Protein AF-A0A7S3UMI9-F1 (afdb_monomer)

Secondary structure (DSSP, 8-state):
----TT--TT-----SGGGS-S--EEEEEEEEEEEEE-GGG----HHHHEEEEEEEEEHHHHHHHHHTSPPGGGGTTT--EEEETTEEEEEEEEEEEETT--SSTTSHHHHT---------GGG-HHHHHHHHHHHHHHHHH--

Nearest PDB structures (foldseek):
  5me6-assembly3_C  TM=7.898E-01  e=1.399E-04  Cucumis melo
  2wmc-assembly8_H  TM=8.059E-01  e=4.649E-04  Pisum sativum
  2wmc-assembly1_A  TM=7.564E-01  e=7.516E-04  Pisum sativum
  4b6v-assembly1_A  TM=5.417E-01  e=7.516E-04  Mus musculus
  1rf8-assembly1_A  TM=5.383E-01  e=7.205E-02  Saccharomyces cerevisiae

Radius of gyration: 20.6 Å; Cα contacts (8 Å, |Δi|>4): 144; chains: 1; bounding box: 54×52×52 Å

Foldseek 3Di:
DDDDPPDDPDPDDPPCPVVPDPFQFAPFKKWKKWFWAPPPPDPDDRVRRIDTDDIDGGPVRVVVVVVVPDFCLCVVVQRQWDQDPVGTTGIPDMDMDTPPADPDCPGPVNVPHDDDDDDDDCVVDRVVRRVVVVCVVVVVRPVD

pLDDT: mean 73.98, std 14.47, range [31.98, 93.38]

Sequence (144 aa):
FSLNPAVQPDALPDDGSDDLPKDLKLKHTWNFWEQLNQGAQGKSGYAESTRKFGTCSTVEEFWSMFSDVPQPSQLFENRMARVTPDGAAALDGVMLFKDGVRPEWEDPANAAGGHFQVQLLPSLGAATIDEFFFFFSTSKIWCV

Mean predicted aligned error: 12.11 Å

Solvent-accessible surface area (backbone atoms only — not comparable to full-atom values): 9211 Å² total; per-residue (Å²): 140,82,93,61,99,83,70,74,94,78,77,72,76,84,81,58,72,85,76,52,69,93,71,52,64,46,92,58,45,35,33,36,31,39,29,45,42,70,55,101,83,46,92,60,52,73,72,74,28,43,44,77,80,48,74,28,47,33,52,67,50,42,53,61,56,52,70,73,52,78,60,64,48,44,52,80,72,76,59,41,56,48,79,49,99,92,42,75,28,40,54,79,44,79,46,80,36,51,67,96,51,62,102,41,71,84,29,77,85,47,61,80,58,84,86,88,84,86,85,84,61,82,87,67,39,53,68,56,50,36,51,52,51,51,49,51,60,58,48,65,70,68,74,106

Structure (mmCIF, N/CA/C/O backbone):
data_AF-A0A7S3UMI9-F1
#
_entry.id   AF-A0A7S3UMI9-F1
#
loop_
_atom_site.group_PDB
_atom_site.id
_atom_site.type_symbol
_atom_site.label_atom_id
_atom_site.label_alt_id
_atom_site.label_comp_id
_atom_site.label_asym_id
_atom_site.label_entity_id
_atom_site.label_seq_id
_atom_site.pdbx_PDB_ins_code
_atom_site.Cartn_x
_atom_site.Cartn_y
_atom_site.Cartn_z
_atom_site.occupancy
_atom_site.B_iso_or_equiv
_atom_site.auth_seq_id
_atom_site.auth_comp_id
_atom_site.auth_asym_id
_atom_site.auth_atom_id
_atom_site.pdbx_PDB_model_num
ATOM 1 N N . PHE A 1 1 ? -17.036 32.459 -35.330 1.00 41.81 1 PHE A N 1
ATOM 2 C CA . PHE A 1 1 ? -18.482 32.739 -35.383 1.00 41.81 1 PHE A CA 1
ATOM 3 C C . PHE A 1 1 ? -19.224 31.422 -35.530 1.00 41.81 1 PHE A C 1
ATOM 5 O O . PHE A 1 1 ? -19.278 30.895 -36.631 1.00 41.81 1 PHE A O 1
ATOM 12 N N . SER A 1 2 ? -19.712 30.859 -34.422 1.00 36.25 2 SER A N 1
ATOM 13 C CA . SER A 1 2 ? -20.671 29.750 -34.452 1.00 36.25 2 SER A CA 1
ATOM 14 C C . SER A 1 2 ? -22.031 30.318 -34.058 1.00 36.25 2 SER A C 1
ATOM 16 O O . SER A 1 2 ? -22.154 30.974 -33.025 1.00 36.25 2 SER A O 1
ATOM 18 N N . LEU A 1 3 ? -23.003 30.160 -34.951 1.00 46.31 3 LEU A N 1
ATOM 19 C CA . LEU A 1 3 ? -24.363 30.675 -34.853 1.00 46.31 3 LEU A CA 1
ATOM 20 C C . LEU A 1 3 ? -25.239 29.594 -34.217 1.00 46.31 3 LEU A C 1
ATOM 22 O O 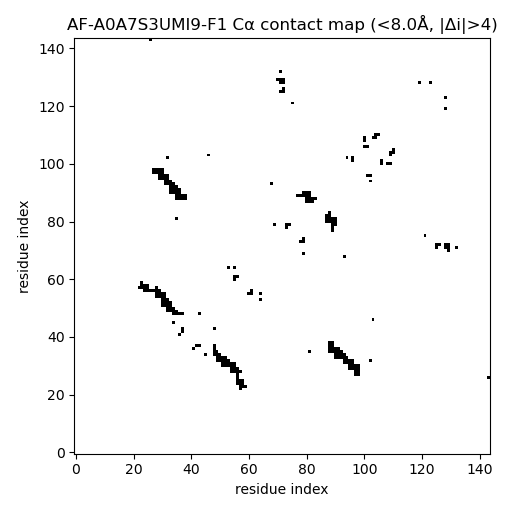. LEU A 1 3 ? -25.853 28.810 -34.933 1.00 46.31 3 LEU A O 1
ATOM 26 N N . ASN A 1 4 ? -25.291 29.524 -32.886 1.00 42.84 4 ASN A N 1
ATOM 27 C CA . ASN A 1 4 ? -26.397 28.832 -32.229 1.00 42.84 4 ASN A CA 1
ATOM 28 C C . ASN A 1 4 ? -26.648 29.400 -30.818 1.00 42.84 4 ASN A C 1
ATOM 30 O O . ASN A 1 4 ? -25.917 29.063 -29.890 1.00 42.84 4 ASN A O 1
ATOM 34 N N . PRO A 1 5 ? -27.654 30.272 -30.629 1.00 48.28 5 PRO A N 1
ATOM 35 C CA . PRO A 1 5 ? -27.934 30.905 -29.337 1.00 48.28 5 PRO A CA 1
ATOM 36 C C . PRO A 1 5 ? -28.617 29.976 -28.310 1.00 48.28 5 PRO A C 1
ATOM 38 O O . PRO A 1 5 ? -29.004 30.443 -27.245 1.00 48.28 5 PRO A O 1
ATOM 41 N N . ALA A 1 6 ? -28.776 28.681 -28.613 1.00 49.97 6 ALA A N 1
ATOM 42 C CA . ALA A 1 6 ? -29.514 27.719 -27.786 1.00 49.97 6 ALA A CA 1
ATOM 43 C C . ALA A 1 6 ? -28.640 26.697 -27.031 1.00 49.97 6 ALA A C 1
ATOM 45 O O . ALA A 1 6 ? -29.182 25.859 -26.317 1.00 49.97 6 ALA A O 1
ATOM 46 N N . VAL A 1 7 ? -27.311 26.737 -27.164 1.00 48.91 7 VAL A N 1
ATOM 47 C CA . VAL A 1 7 ? -26.416 25.835 -26.418 1.00 48.91 7 VAL A CA 1
ATOM 48 C C . VAL A 1 7 ? -25.751 26.631 -25.301 1.00 48.91 7 VAL A C 1
ATOM 50 O O . VAL A 1 7 ? -24.791 27.362 -25.535 1.00 48.91 7 VAL A O 1
ATOM 53 N N . GLN A 1 8 ? -26.305 26.527 -24.092 1.00 50.16 8 GLN A N 1
ATOM 54 C CA . GLN A 1 8 ? -25.626 26.993 -22.884 1.00 50.16 8 GLN A CA 1
ATOM 55 C C . GLN A 1 8 ? -24.439 26.062 -22.569 1.00 50.16 8 GLN A C 1
ATOM 57 O O . GLN A 1 8 ? -24.583 24.850 -22.731 1.00 50.16 8 GLN A O 1
ATOM 62 N N . PRO A 1 9 ? -23.282 26.594 -22.133 1.00 51.25 9 PRO A N 1
ATOM 63 C CA . PRO A 1 9 ? -22.068 25.798 -21.944 1.00 51.25 9 PRO A CA 1
ATOM 64 C C . PRO A 1 9 ? -22.066 24.824 -20.748 1.00 51.25 9 PRO A C 1
ATOM 66 O O . PRO A 1 9 ? -21.163 23.999 -20.701 1.00 51.25 9 PRO A O 1
ATOM 69 N N . ASP A 1 10 ? -23.051 24.839 -19.839 1.00 53.97 10 ASP A N 1
ATOM 70 C CA . ASP A 1 10 ? -22.881 24.222 -18.504 1.00 53.97 10 ASP A CA 1
ATOM 71 C C . ASP A 1 10 ? -24.003 23.272 -18.035 1.00 53.97 10 ASP A C 1
ATOM 73 O O . ASP A 1 10 ? -24.240 23.136 -16.839 1.00 53.97 10 ASP A O 1
ATOM 77 N N . ALA A 1 11 ? -24.695 22.570 -18.932 1.00 50.88 11 ALA A N 1
ATOM 78 C CA . ALA A 1 11 ? -25.614 21.499 -18.521 1.00 50.88 11 ALA A CA 1
ATOM 79 C C . ALA A 1 11 ? -24.980 20.120 -18.748 1.00 50.88 11 ALA A C 1
ATOM 81 O O . ALA A 1 11 ? -25.403 19.365 -19.626 1.00 50.88 11 ALA A O 1
ATOM 82 N N . LEU A 1 12 ? -23.949 19.791 -17.964 1.00 55.97 12 LEU A N 1
ATOM 83 C CA . LEU A 1 12 ? -23.665 18.380 -17.706 1.00 55.97 12 LEU A CA 1
ATOM 84 C C . LEU A 1 12 ? -24.876 17.820 -16.943 1.00 55.97 12 LEU A C 1
ATOM 86 O O . LEU A 1 12 ? -25.355 18.491 -16.026 1.00 55.97 12 LEU A O 1
ATOM 90 N N . PRO A 1 13 ? -25.432 16.662 -17.338 1.00 51.16 13 PRO A N 1
ATOM 91 C CA . PRO A 1 13 ? -26.479 16.030 -16.552 1.00 51.16 13 PRO A CA 1
ATOM 92 C C . PRO A 1 13 ? -25.944 15.817 -15.137 1.00 51.16 13 PRO A C 1
ATOM 94 O O . PRO A 1 13 ? -24.861 15.260 -14.975 1.00 51.16 13 PRO A O 1
ATOM 97 N N . ASP A 1 14 ? -26.691 16.310 -14.151 1.00 57.44 14 ASP A N 1
ATOM 98 C CA . ASP A 1 14 ? -26.465 16.026 -12.739 1.00 57.44 14 ASP A CA 1
ATOM 99 C C . ASP A 1 14 ? -26.456 14.501 -12.572 1.00 57.44 14 ASP A C 1
ATOM 101 O O . ASP A 1 14 ? -27.474 13.833 -12.769 1.00 57.44 14 ASP A O 1
ATOM 105 N N . ASP A 1 15 ? -25.271 13.937 -12.355 1.00 60.81 15 ASP A N 1
ATOM 106 C CA . ASP A 1 15 ? -25.019 12.495 -12.376 1.00 60.81 15 ASP A CA 1
ATOM 107 C C . ASP A 1 15 ? -25.465 11.797 -11.084 1.00 60.81 15 ASP A C 1
ATOM 109 O O . ASP A 1 15 ? -25.183 10.615 -10.884 1.00 60.81 15 ASP A O 1
ATOM 113 N N . GLY A 1 16 ? -26.194 12.509 -10.218 1.00 56.22 16 GLY A N 1
ATOM 114 C CA . GLY A 1 16 ? -26.646 11.992 -8.933 1.00 56.22 16 GLY A CA 1
ATOM 115 C C . GLY A 1 16 ? -25.498 11.804 -7.942 1.00 56.22 16 GLY A C 1
ATOM 116 O O . GLY A 1 16 ? -25.664 11.086 -6.957 1.00 56.22 16 GLY A O 1
ATOM 117 N N . SER A 1 17 ? -24.338 12.431 -8.173 1.00 56.81 17 SER A N 1
ATOM 118 C CA . SER A 1 17 ? -23.211 12.417 -7.232 1.00 56.81 17 SER A CA 1
ATOM 119 C C . SER A 1 17 ? -23.575 12.959 -5.841 1.00 56.81 17 SER A C 1
ATOM 121 O O . SER A 1 17 ? -22.952 12.555 -4.860 1.00 56.81 17 SER A O 1
ATOM 123 N N . ASP A 1 18 ? -24.620 13.787 -5.728 1.00 58.09 18 ASP A N 1
ATOM 124 C CA . ASP A 1 18 ? -25.148 14.306 -4.457 1.00 58.09 18 ASP A CA 1
ATOM 125 C C . ASP A 1 18 ? -25.919 13.275 -3.597 1.00 58.09 18 ASP A C 1
ATOM 127 O O . ASP A 1 18 ? -26.090 13.503 -2.396 1.00 58.09 18 ASP A O 1
ATOM 131 N N . ASP A 1 19 ? -26.342 12.130 -4.156 1.00 61.47 19 ASP A N 1
ATOM 132 C CA . ASP A 1 19 ? -27.030 11.052 -3.414 1.00 61.47 19 ASP A CA 1
ATOM 133 C C . ASP A 1 19 ? -26.064 10.004 -2.824 1.00 61.47 19 ASP A C 1
ATOM 135 O O . ASP A 1 19 ? -26.479 9.089 -2.101 1.00 61.47 19 ASP A O 1
ATOM 139 N N . LEU A 1 20 ? -24.760 10.119 -3.094 1.00 61.59 20 LEU A N 1
ATOM 140 C CA . LEU A 1 20 ? -23.764 9.262 -2.459 1.00 61.59 20 LEU A CA 1
ATOM 141 C C . LEU A 1 20 ? -23.600 9.660 -0.981 1.00 61.59 20 LEU A C 1
ATOM 143 O O . LEU A 1 20 ? -23.461 10.846 -0.665 1.00 61.59 20 LEU A O 1
ATOM 147 N N . PRO A 1 21 ? -23.583 8.694 -0.042 1.00 65.69 21 PRO A N 1
ATOM 148 C CA . PRO A 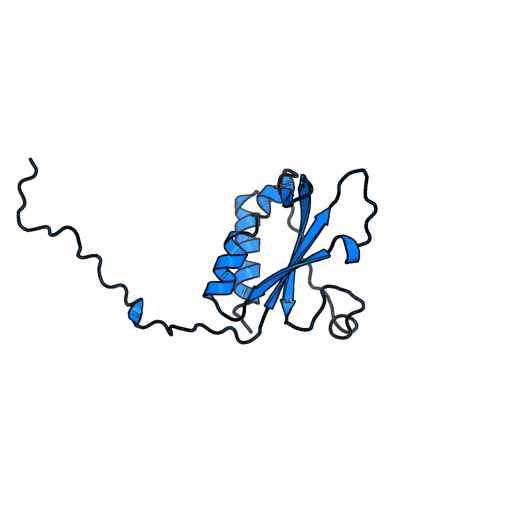1 21 ? -23.264 8.986 1.348 1.00 65.69 21 PRO A CA 1
ATOM 149 C C . PRO A 1 21 ? -21.921 9.719 1.420 1.00 65.69 21 PRO A C 1
ATOM 151 O O . PRO A 1 21 ? -20.904 9.160 1.026 1.00 65.69 21 PRO A O 1
ATOM 154 N N . LYS A 1 22 ? -21.915 10.949 1.952 1.00 63.47 22 LYS A N 1
ATOM 155 C CA . LYS A 1 22 ? -20.702 11.787 2.080 1.00 63.47 22 LYS A CA 1
ATOM 156 C C . LYS A 1 22 ? -19.554 11.130 2.855 1.00 63.47 22 LYS A C 1
ATOM 158 O O . LYS A 1 22 ? -18.423 11.576 2.725 1.00 63.47 22 LYS A O 1
ATOM 163 N N . ASP A 1 23 ? -19.856 10.080 3.618 1.00 69.69 23 ASP A N 1
ATOM 164 C CA . ASP A 1 23 ? -18.887 9.247 4.322 1.00 69.69 23 ASP A CA 1
ATOM 165 C C . ASP A 1 23 ? -19.051 7.780 3.882 1.00 69.69 23 ASP A C 1
ATOM 167 O O . ASP A 1 23 ? -19.736 6.991 4.549 1.00 69.69 23 ASP A O 1
ATOM 171 N N . LEU A 1 24 ? -18.414 7.377 2.779 1.00 84.56 24 LEU A N 1
ATOM 172 C CA . LEU A 1 24 ? -18.320 5.967 2.391 1.00 84.56 24 LEU A CA 1
ATOM 173 C C . LEU A 1 24 ? -17.315 5.239 3.300 1.00 84.56 24 LEU A C 1
ATOM 175 O O . LEU A 1 24 ? -16.173 4.959 2.933 1.00 84.56 24 LEU A O 1
ATOM 179 N N . LYS A 1 25 ? -17.732 4.944 4.535 1.00 88.81 25 LYS A N 1
ATOM 180 C CA . LYS A 1 25 ? -16.884 4.261 5.522 1.00 88.81 25 LYS A CA 1
ATOM 181 C C . LYS A 1 25 ? -16.644 2.805 5.147 1.00 88.81 25 LYS A C 1
ATOM 183 O O . LYS A 1 25 ? -17.577 2.053 4.867 1.00 88.81 25 LYS A O 1
ATOM 188 N N . LEU A 1 26 ? -15.386 2.389 5.230 1.00 87.19 26 LEU A N 1
ATOM 189 C CA . LEU A 1 26 ? -14.999 0.990 5.134 1.00 87.19 26 LEU A CA 1
ATOM 190 C C . LEU A 1 26 ? -15.386 0.261 6.426 1.00 87.19 26 LEU A C 1
ATOM 192 O O . LEU A 1 26 ? -15.375 0.823 7.521 1.00 87.19 26 LEU A O 1
ATOM 196 N N . LYS A 1 27 ? -15.678 -1.037 6.313 1.00 87.50 27 LYS A N 1
ATOM 197 C CA . LYS A 1 27 ? -15.977 -1.900 7.469 1.00 87.50 27 LYS A CA 1
ATOM 198 C C . LYS A 1 27 ? -14.810 -2.002 8.458 1.00 87.50 27 LYS A C 1
ATOM 200 O O . LYS A 1 27 ? -15.014 -2.231 9.649 1.00 87.50 27 LYS A O 1
ATOM 205 N N . HIS A 1 28 ? -13.589 -1.874 7.951 1.00 89.38 28 HIS A N 1
ATOM 206 C CA . HIS A 1 28 ? -12.359 -1.933 8.723 1.00 89.38 28 HIS A CA 1
ATOM 207 C C . HIS A 1 28 ? -11.447 -0.778 8.331 1.00 89.38 28 HIS A C 1
ATOM 209 O O . HIS A 1 28 ? -11.426 -0.369 7.172 1.00 89.38 28 HIS A O 1
ATOM 215 N N . THR A 1 29 ? -10.656 -0.313 9.292 1.00 91.75 29 THR A N 1
ATOM 216 C CA . THR A 1 29 ? -9.508 0.551 9.025 1.00 91.75 29 THR A CA 1
ATOM 217 C C . THR A 1 29 ? -8.374 -0.294 8.457 1.00 91.75 29 THR A C 1
ATOM 219 O O . THR A 1 29 ? -8.080 -1.379 8.975 1.00 91.75 29 THR A O 1
ATOM 222 N N . TRP A 1 30 ? -7.733 0.203 7.406 1.00 91.75 30 TRP A N 1
ATOM 223 C CA . TRP A 1 30 ? -6.635 -0.465 6.724 1.00 91.75 30 TRP A CA 1
ATOM 224 C C . TRP A 1 30 ? -5.373 0.387 6.757 1.00 91.75 30 TRP A C 1
ATOM 226 O O . TRP A 1 30 ? -5.412 1.606 6.627 1.00 91.75 30 TRP A O 1
ATOM 236 N N . ASN A 1 31 ? -4.240 -0.282 6.910 1.00 92.81 31 ASN A N 1
ATOM 237 C CA . ASN A 1 31 ? -2.912 0.298 6.935 1.00 92.81 31 ASN A CA 1
ATOM 238 C C . ASN A 1 31 ? -2.169 -0.106 5.669 1.00 92.81 31 ASN A C 1
ATOM 240 O O . ASN A 1 31 ? -2.030 -1.298 5.382 1.00 92.81 31 ASN A O 1
ATOM 244 N N . PHE A 1 32 ? -1.669 0.893 4.951 1.00 91.38 32 PHE A N 1
ATOM 245 C CA . PHE A 1 32 ? -0.802 0.696 3.804 1.00 91.38 32 PHE A CA 1
ATOM 246 C C . PHE A 1 32 ? 0.653 0.622 4.253 1.00 91.38 32 PHE A C 1
ATOM 248 O O . PHE A 1 32 ? 1.150 1.493 4.978 1.00 91.38 32 PHE A O 1
ATOM 255 N N . TRP A 1 33 ? 1.330 -0.415 3.784 1.00 89.75 33 TRP A N 1
ATOM 256 C CA . TRP A 1 33 ? 2.730 -0.681 4.052 1.00 89.75 33 TRP A CA 1
ATOM 257 C C . TRP A 1 33 ? 3.482 -0.841 2.738 1.00 89.75 33 TRP A C 1
ATOM 259 O O . TRP A 1 33 ? 2.940 -1.335 1.750 1.00 89.75 33 TRP A O 1
ATOM 269 N N . GLU A 1 34 ? 4.743 -0.443 2.737 1.00 88.06 34 GLU A N 1
ATOM 270 C CA . GLU A 1 34 ? 5.656 -0.658 1.624 1.00 88.06 34 GLU A CA 1
ATOM 271 C C . GLU A 1 34 ? 6.954 -1.271 2.131 1.00 88.06 34 GLU A C 1
ATOM 273 O O . GLU A 1 34 ? 7.395 -0.995 3.252 1.00 88.06 34 GLU A O 1
ATOM 278 N N . GLN A 1 35 ? 7.551 -2.106 1.292 1.00 85.81 35 GLN A N 1
ATOM 279 C CA . GLN A 1 35 ? 8.870 -2.660 1.506 1.00 85.81 35 GLN A CA 1
ATOM 280 C C . GLN A 1 35 ? 9.848 -1.988 0.547 1.00 85.81 35 GLN A C 1
ATOM 282 O O . GLN A 1 35 ? 9.659 -2.031 -0.668 1.00 85.81 35 GLN A O 1
ATOM 287 N N . LEU A 1 36 ? 10.880 -1.353 1.095 1.00 84.50 36 LEU A N 1
ATOM 288 C CA . LEU A 1 36 ? 11.891 -0.632 0.332 1.00 84.50 36 LEU A CA 1
ATOM 289 C C . LEU A 1 36 ? 13.237 -1.348 0.398 1.00 84.50 36 LEU A C 1
ATOM 291 O O . LEU A 1 36 ? 13.782 -1.590 1.474 1.00 84.50 36 LEU A O 1
ATOM 295 N N . ASN A 1 37 ? 13.806 -1.613 -0.769 1.00 76.38 37 ASN A N 1
ATOM 296 C CA . ASN A 1 37 ? 15.154 -2.117 -0.924 1.00 76.38 37 ASN A CA 1
ATOM 297 C C . ASN A 1 37 ? 16.146 -0.951 -0.942 1.00 76.38 37 ASN A C 1
ATOM 299 O O . ASN A 1 37 ? 16.087 -0.072 -1.807 1.00 76.38 37 ASN A O 1
ATOM 303 N N . GLN A 1 38 ? 17.087 -0.951 -0.000 1.00 65.25 38 GLN A N 1
ATOM 304 C CA . GLN A 1 38 ? 18.118 0.088 0.104 1.00 65.25 38 GLN A CA 1
ATOM 305 C C . GLN A 1 38 ? 19.320 -0.139 -0.841 1.00 65.25 38 GLN A C 1
ATOM 307 O O . GLN A 1 38 ? 20.362 0.502 -0.700 1.00 65.25 38 GLN A O 1
ATOM 312 N N . GLY A 1 39 ? 19.196 -1.022 -1.837 1.00 59.69 39 GLY A N 1
ATOM 313 C CA . GLY A 1 39 ? 20.232 -1.266 -2.840 1.00 59.69 39 GLY A CA 1
ATOM 314 C C . GLY A 1 39 ? 21.446 -2.033 -2.299 1.00 59.69 39 GLY A C 1
ATOM 315 O O . GLY A 1 39 ? 21.419 -2.627 -1.223 1.00 59.69 39 GLY A O 1
ATOM 316 N N . ALA A 1 40 ? 22.548 -2.026 -3.060 1.00 51.81 40 ALA A N 1
ATOM 317 C CA . ALA A 1 40 ? 23.722 -2.892 -2.856 1.00 51.81 40 ALA A CA 1
ATOM 318 C C . ALA A 1 40 ? 24.470 -2.728 -1.510 1.00 51.81 40 ALA A C 1
ATOM 320 O O . ALA A 1 40 ? 25.385 -3.500 -1.226 1.00 51.81 40 ALA A O 1
ATOM 321 N N . GLN A 1 41 ? 24.117 -1.731 -0.695 1.00 53.50 41 GLN A N 1
ATOM 322 C CA . GLN A 1 41 ? 24.792 -1.399 0.566 1.00 53.50 41 GLN A CA 1
ATOM 323 C C . GLN A 1 41 ? 24.024 -1.845 1.822 1.00 53.50 41 GLN A C 1
ATOM 325 O O . GLN A 1 41 ? 24.616 -1.877 2.898 1.00 53.50 41 GLN A O 1
ATOM 330 N N . GLY A 1 42 ? 22.746 -2.224 1.720 1.00 50.81 42 GLY A N 1
ATOM 331 C CA . GLY A 1 42 ? 21.906 -2.473 2.892 1.00 50.81 42 GLY A CA 1
ATOM 332 C C . GLY A 1 42 ? 21.333 -3.881 2.925 1.00 50.81 42 GLY A C 1
ATOM 333 O O . GLY A 1 42 ? 20.280 -4.132 2.355 1.00 50.81 42 GLY A O 1
ATOM 334 N N . LYS A 1 43 ? 21.975 -4.798 3.659 1.00 49.00 43 LYS A N 1
ATOM 335 C CA . LYS A 1 43 ? 21.285 -5.976 4.213 1.00 49.00 43 LYS A CA 1
ATOM 336 C C . LYS A 1 43 ? 20.405 -5.508 5.377 1.00 49.00 43 LYS A C 1
ATOM 338 O O . LYS A 1 43 ? 20.731 -5.790 6.525 1.00 49.00 43 LYS A O 1
ATOM 343 N N . SER A 1 44 ? 19.363 -4.732 5.100 1.00 58.47 44 SER A N 1
ATOM 344 C CA . SER A 1 44 ? 18.367 -4.414 6.118 1.00 58.47 44 SER A CA 1
ATOM 345 C C . SER A 1 44 ? 17.428 -5.609 6.276 1.00 58.47 44 SER A C 1
ATOM 347 O O . SER A 1 44 ? 17.084 -6.293 5.308 1.00 58.47 44 SER A O 1
ATOM 349 N N . GLY A 1 45 ? 17.076 -5.932 7.518 1.00 65.19 45 GLY A N 1
ATOM 350 C CA . GLY A 1 45 ? 16.121 -7.003 7.797 1.00 65.19 45 GLY A CA 1
ATOM 351 C C . GLY A 1 45 ? 14.738 -6.676 7.223 1.00 65.19 45 GLY A C 1
ATOM 352 O O . GLY A 1 45 ? 14.407 -5.511 7.016 1.00 65.19 45 GLY A O 1
ATOM 353 N N . TYR A 1 46 ? 13.892 -7.691 7.016 1.00 71.25 46 TYR A N 1
ATOM 354 C CA . TYR A 1 46 ? 12.513 -7.512 6.529 1.00 71.25 46 TYR A CA 1
ATOM 355 C C . TYR A 1 46 ? 11.762 -6.400 7.285 1.00 71.25 46 TYR A C 1
ATOM 357 O O . TYR A 1 46 ? 11.196 -5.502 6.660 1.00 71.25 46 TYR A O 1
ATOM 365 N N . ALA A 1 47 ? 11.853 -6.401 8.619 1.00 73.12 47 ALA A N 1
ATOM 366 C CA . ALA A 1 47 ? 11.240 -5.397 9.488 1.00 73.12 47 ALA A CA 1
ATOM 367 C C . ALA A 1 47 ? 11.813 -3.980 9.295 1.00 73.12 47 ALA A C 1
ATOM 369 O O . ALA A 1 47 ? 11.078 -3.005 9.367 1.00 73.12 47 ALA A O 1
ATOM 370 N N . GLU A 1 48 ? 13.108 -3.849 9.004 1.00 75.19 48 GLU A N 1
ATOM 371 C CA . GLU A 1 48 ? 13.765 -2.553 8.777 1.00 75.19 48 GLU A CA 1
ATOM 372 C C . GLU A 1 48 ? 13.454 -1.987 7.385 1.00 75.19 48 GLU A C 1
ATOM 374 O O . GLU A 1 48 ? 13.423 -0.773 7.192 1.00 75.19 48 GLU A O 1
ATOM 379 N N . SER A 1 49 ? 13.212 -2.870 6.411 1.00 79.81 49 SER A N 1
ATOM 380 C CA . SER A 1 49 ? 12.797 -2.502 5.053 1.00 79.81 49 SER A CA 1
ATOM 381 C C . SER A 1 49 ? 11.298 -2.211 4.930 1.00 79.81 49 SER A C 1
ATOM 383 O O . SER A 1 49 ? 10.880 -1.631 3.931 1.00 79.81 49 SER A O 1
ATOM 385 N N . THR A 1 50 ? 10.491 -2.598 5.923 1.00 86.94 50 THR A N 1
ATOM 386 C CA . THR A 1 50 ? 9.027 -2.502 5.883 1.00 86.94 50 THR A CA 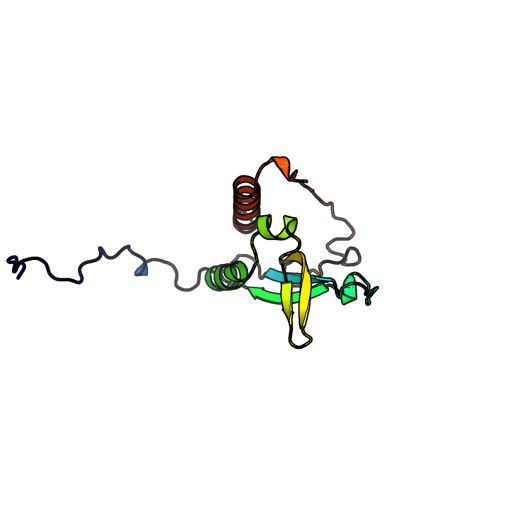1
ATOM 387 C C . THR A 1 50 ? 8.543 -1.308 6.692 1.00 86.94 50 THR A C 1
ATOM 389 O O . THR A 1 50 ? 8.802 -1.210 7.889 1.00 86.94 50 THR A O 1
ATOM 392 N N . ARG A 1 51 ? 7.790 -0.401 6.065 1.00 88.31 51 ARG A N 1
ATOM 393 C CA . ARG A 1 51 ? 7.231 0.769 6.752 1.00 88.31 51 ARG A CA 1
ATOM 394 C C . ARG A 1 51 ? 5.771 1.003 6.409 1.00 88.31 51 ARG A C 1
ATOM 396 O O . ARG A 1 51 ? 5.349 0.828 5.269 1.00 88.31 51 ARG A O 1
ATOM 403 N N . LYS A 1 52 ? 5.013 1.459 7.403 1.00 90.56 52 LYS A N 1
ATOM 404 C CA . LYS A 1 52 ? 3.658 1.976 7.215 1.00 90.56 52 LYS A CA 1
ATOM 405 C C . LYS A 1 52 ? 3.750 3.384 6.633 1.00 90.56 52 LYS A C 1
ATOM 407 O O . LYS A 1 52 ? 4.435 4.226 7.209 1.00 90.56 52 LYS A O 1
ATOM 412 N N . PHE A 1 53 ? 3.049 3.647 5.535 1.00 89.00 53 PHE A N 1
ATOM 413 C CA . PHE A 1 53 ? 3.022 4.976 4.911 1.00 89.00 53 PHE A CA 1
ATOM 414 C C . PHE A 1 53 ? 1.642 5.642 4.943 1.00 89.00 53 PHE A C 1
ATOM 416 O O . PHE A 1 53 ? 1.553 6.850 4.744 1.00 89.00 53 PHE A O 1
ATOM 423 N N . GLY A 1 54 ? 0.574 4.891 5.230 1.00 91.38 54 GLY A N 1
ATOM 424 C CA . GLY A 1 54 ? -0.786 5.426 5.232 1.00 91.38 54 GLY A CA 1
ATOM 425 C C . GLY A 1 54 ? -1.773 4.599 6.052 1.00 91.38 54 GLY A C 1
ATOM 426 O O . GLY A 1 54 ? -1.514 3.444 6.392 1.00 91.38 54 GLY A O 1
ATOM 427 N N . THR A 1 55 ? -2.899 5.221 6.400 1.00 93.38 55 THR A N 1
ATOM 428 C CA . THR A 1 55 ? -4.068 4.591 7.035 1.00 93.38 55 THR A CA 1
ATOM 429 C C . THR A 1 55 ? -5.324 5.121 6.364 1.00 93.38 55 THR A C 1
ATOM 431 O O . THR A 1 55 ? -5.460 6.336 6.262 1.00 93.38 55 THR A O 1
ATOM 434 N N . CYS A 1 56 ? -6.241 4.250 5.961 1.00 92.06 56 CYS A N 1
ATOM 435 C CA . CYS A 1 56 ? -7.546 4.653 5.455 1.00 92.06 56 CYS A CA 1
ATOM 436 C C . CYS A 1 56 ? -8.673 3.977 6.238 1.00 92.06 56 CYS A C 1
ATOM 438 O O . CYS A 1 56 ? -8.567 2.839 6.700 1.00 92.06 56 CYS A O 1
ATOM 440 N N . SER A 1 57 ? -9.767 4.706 6.381 1.00 92.38 57 SER A N 1
ATOM 441 C CA . SER A 1 57 ? -11.016 4.279 7.008 1.00 92.38 57 SER A CA 1
ATOM 442 C C . SER A 1 57 ? -12.229 4.554 6.117 1.00 92.38 57 SER A C 1
ATOM 444 O O . SER A 1 57 ? -13.307 4.009 6.366 1.00 92.38 57 SER A O 1
ATOM 446 N N . THR A 1 58 ? -12.054 5.342 5.053 1.00 90.44 58 THR A N 1
ATOM 447 C CA . THR A 1 58 ? -13.067 5.585 4.024 1.00 90.44 58 THR A CA 1
ATOM 448 C C . THR A 1 58 ? -12.599 5.153 2.636 1.00 90.44 58 THR A C 1
ATOM 450 O O . THR A 1 58 ? -11.414 4.908 2.385 1.00 90.44 58 THR A O 1
ATOM 453 N N . VAL A 1 59 ? -13.559 5.037 1.725 1.00 88.81 59 VAL A N 1
ATOM 454 C CA . VAL A 1 59 ? -13.337 4.744 0.308 1.00 88.81 59 VAL A CA 1
ATOM 455 C C . VAL A 1 59 ? -12.487 5.818 -0.366 1.00 88.81 59 VAL A C 1
ATOM 457 O O . VAL A 1 59 ? -11.594 5.500 -1.149 1.00 88.81 59 VAL A O 1
ATOM 460 N N . GLU A 1 60 ? -12.751 7.083 -0.065 1.00 87.56 60 GLU A N 1
ATOM 461 C CA . GLU A 1 60 ? -12.054 8.229 -0.643 1.00 87.56 60 GLU A CA 1
ATOM 462 C C . GLU A 1 60 ? -10.583 8.226 -0.221 1.00 87.56 60 GLU A C 1
ATOM 464 O O . GLU A 1 60 ? -9.691 8.363 -1.059 1.00 87.56 60 GLU A O 1
ATOM 469 N N . GLU A 1 61 ? -10.322 7.980 1.067 1.00 89.75 61 GLU A N 1
ATOM 470 C CA . GLU A 1 61 ? -8.967 7.821 1.597 1.00 89.75 61 GLU A CA 1
ATOM 471 C C . GLU A 1 61 ? -8.251 6.634 0.942 1.00 89.75 61 GLU A C 1
ATOM 473 O O . GLU A 1 61 ? -7.078 6.740 0.582 1.00 89.75 61 GLU A O 1
ATOM 478 N N . PHE A 1 62 ? -8.953 5.512 0.741 1.00 89.31 62 PHE A N 1
ATOM 479 C CA . PHE A 1 62 ? -8.391 4.350 0.060 1.00 89.31 62 PHE A CA 1
ATOM 480 C C . PHE A 1 62 ? -7.959 4.680 -1.372 1.00 89.31 62 PHE A C 1
ATOM 482 O O . PHE A 1 62 ? -6.818 4.401 -1.731 1.00 89.31 62 PHE A O 1
ATOM 489 N N . TRP A 1 63 ? -8.830 5.287 -2.182 1.00 87.12 63 TRP A N 1
ATOM 490 C CA . TRP A 1 63 ? -8.506 5.615 -3.574 1.00 87.12 63 TRP A CA 1
ATOM 491 C C . TRP A 1 63 ? -7.423 6.681 -3.690 1.00 87.12 63 TRP A C 1
ATOM 493 O O . TRP A 1 63 ? -6.564 6.577 -4.566 1.00 87.12 63 TRP A O 1
ATOM 503 N N . SER A 1 64 ? -7.417 7.657 -2.780 1.00 88.62 64 SER A N 1
ATOM 504 C CA . SER A 1 64 ? -6.342 8.643 -2.694 1.00 88.62 64 SER A CA 1
ATOM 505 C C . SER A 1 64 ? -4.992 7.960 -2.460 1.00 88.62 64 SER A C 1
ATOM 507 O O . SER A 1 64 ? -4.060 8.197 -3.223 1.00 88.62 64 SER A O 1
ATOM 509 N N . MET A 1 65 ? -4.897 7.040 -1.497 1.00 87.31 65 MET A N 1
ATOM 510 C CA . MET A 1 65 ? -3.651 6.307 -1.231 1.00 87.31 65 MET A CA 1
ATOM 511 C C . MET A 1 65 ? -3.291 5.314 -2.3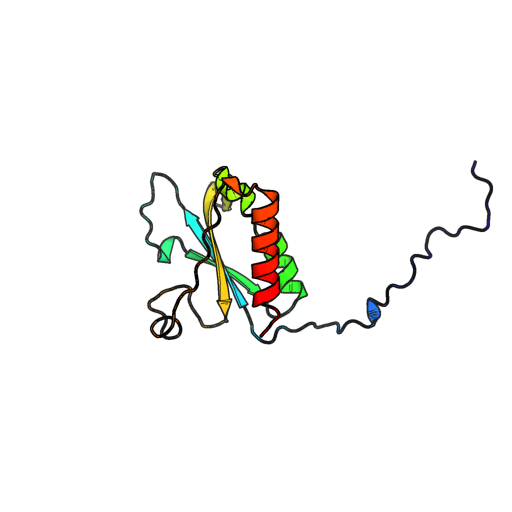38 1.00 87.31 65 MET A C 1
ATOM 513 O O . MET A 1 65 ? -2.121 5.174 -2.685 1.00 87.31 65 MET A O 1
ATOM 517 N N . PHE A 1 66 ? -4.279 4.624 -2.909 1.00 85.31 66 PHE A N 1
ATOM 518 C CA . PHE A 1 66 ? -4.057 3.648 -3.974 1.00 85.31 66 PHE A CA 1
ATOM 519 C C . PHE A 1 66 ? -3.563 4.310 -5.266 1.00 85.31 66 PHE A C 1
ATOM 521 O O . PHE A 1 66 ? -2.803 3.695 -6.006 1.00 85.31 66 PHE A O 1
ATOM 528 N N . SER A 1 67 ? -3.926 5.571 -5.522 1.00 85.25 67 SER A N 1
ATOM 529 C CA . SER A 1 67 ? -3.420 6.319 -6.682 1.00 85.25 67 SER A CA 1
ATOM 530 C C . SER A 1 67 ? -1.901 6.545 -6.655 1.00 85.25 67 SER A C 1
ATOM 532 O O . SER A 1 67 ? -1.279 6.635 -7.712 1.00 85.25 67 SER A O 1
ATOM 534 N N . ASP A 1 68 ? -1.299 6.546 -5.460 1.00 81.50 68 ASP A N 1
ATOM 535 C CA . ASP A 1 68 ? 0.150 6.656 -5.260 1.00 81.50 68 ASP A CA 1
ATOM 536 C C . ASP A 1 68 ? 0.873 5.299 -5.318 1.00 81.50 68 ASP A C 1
ATOM 538 O O . ASP A 1 68 ? 2.108 5.253 -5.239 1.00 81.50 68 ASP A O 1
ATOM 542 N N . VAL A 1 69 ? 0.130 4.189 -5.412 1.00 81.62 69 VAL A N 1
ATOM 543 C CA . VAL A 1 69 ? 0.690 2.842 -5.547 1.00 81.62 69 VAL A CA 1
ATOM 544 C C . VAL A 1 69 ? 1.092 2.630 -7.007 1.00 81.62 69 VAL A C 1
ATOM 546 O O . VAL A 1 69 ? 0.234 2.671 -7.891 1.00 81.62 69 VAL A O 1
ATOM 549 N N . PRO A 1 70 ? 2.381 2.387 -7.301 1.00 77.44 70 PRO A N 1
ATOM 5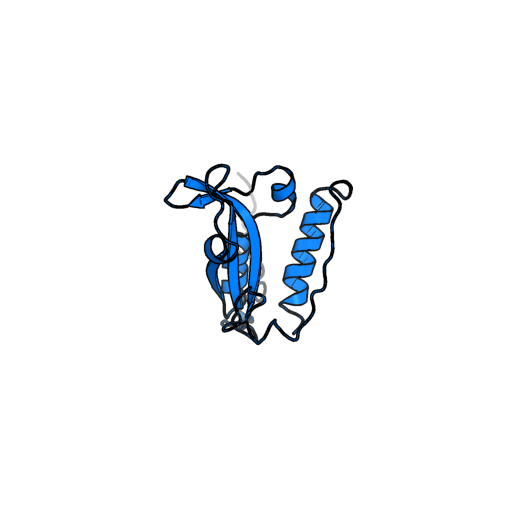50 C CA . PRO A 1 70 ? 2.800 2.214 -8.684 1.00 77.44 70 PRO A CA 1
ATOM 551 C C . PRO A 1 70 ? 2.262 0.907 -9.284 1.00 77.44 70 PRO A C 1
ATOM 553 O O . PRO A 1 70 ? 1.999 -0.068 -8.576 1.00 77.44 70 PRO A O 1
ATOM 556 N N . GLN A 1 71 ? 2.107 0.886 -10.608 1.00 77.62 71 GLN A N 1
ATOM 557 C CA . GLN A 1 71 ? 1.551 -0.266 -11.318 1.00 77.62 71 GLN A CA 1
ATOM 558 C C . GLN A 1 71 ? 2.539 -1.447 -11.316 1.00 77.62 71 GLN A C 1
ATOM 560 O O . GLN A 1 71 ? 3.720 -1.241 -11.605 1.00 77.62 71 GLN A O 1
ATOM 565 N N . PRO A 1 72 ? 2.098 -2.691 -11.051 1.00 74.06 72 PRO A N 1
ATOM 566 C CA . PRO A 1 72 ? 2.990 -3.852 -11.004 1.00 74.06 72 PRO A CA 1
ATOM 567 C C . PRO A 1 72 ? 3.729 -4.147 -12.309 1.00 74.06 72 PRO A C 1
ATOM 569 O O . PRO A 1 72 ? 4.802 -4.745 -12.279 1.00 74.06 72 PRO A O 1
ATOM 572 N N . SER A 1 73 ? 3.214 -3.740 -13.468 1.00 73.00 73 SER A N 1
ATOM 573 C CA . SER A 1 73 ? 3.966 -3.835 -14.721 1.00 73.00 73 SER A CA 1
ATOM 574 C C . SER A 1 73 ? 5.288 -3.058 -14.682 1.00 73.00 73 SER A C 1
ATOM 576 O O . SER A 1 73 ? 6.283 -3.506 -15.253 1.00 73.00 73 SER A O 1
ATOM 578 N N . GLN A 1 74 ? 5.344 -1.952 -13.932 1.00 70.19 74 GLN A N 1
ATOM 579 C CA . GLN A 1 74 ? 6.549 -1.137 -13.719 1.00 70.19 74 GLN A CA 1
ATOM 580 C C . GLN A 1 74 ? 7.589 -1.848 -12.835 1.00 70.19 74 GLN A C 1
ATOM 582 O O . GLN A 1 74 ? 8.770 -1.485 -12.828 1.00 70.19 74 GLN A O 1
ATOM 587 N N . LEU A 1 75 ? 7.158 -2.884 -12.112 1.00 63.66 75 LEU A N 1
ATOM 588 C CA . LEU A 1 75 ? 7.972 -3.718 -11.230 1.00 63.66 75 LEU A CA 1
ATOM 589 C C . LEU A 1 75 ? 8.908 -4.627 -12.051 1.00 63.66 75 LEU A C 1
ATOM 591 O O . LEU A 1 75 ? 10.064 -4.809 -11.676 1.00 63.66 75 LEU A O 1
ATOM 595 N N . PHE A 1 76 ? 8.481 -5.101 -13.233 1.00 63.09 76 PHE A N 1
ATOM 596 C CA . PHE A 1 76 ? 9.316 -5.935 -14.119 1.00 63.09 76 PHE A CA 1
ATOM 597 C C . PHE A 1 76 ? 10.495 -5.190 -14.752 1.00 63.09 76 PHE A C 1
ATOM 599 O O . PHE A 1 76 ? 11.472 -5.818 -15.157 1.00 63.09 76 PHE A O 1
ATOM 606 N N . GLU A 1 77 ? 10.431 -3.861 -14.829 1.00 61.00 77 GLU A N 1
ATOM 607 C CA . GLU A 1 77 ? 11.513 -3.043 -15.382 1.00 61.00 77 GLU A CA 1
ATOM 608 C C . GLU A 1 77 ? 12.498 -2.542 -14.309 1.00 61.00 77 GLU A C 1
ATOM 610 O O . GLU A 1 77 ? 13.378 -1.744 -14.631 1.00 61.00 77 GLU A O 1
ATOM 615 N N . ASN A 1 78 ? 12.382 -2.990 -13.047 1.00 56.72 78 ASN A N 1
ATOM 616 C CA . ASN A 1 78 ? 13.108 -2.435 -11.891 1.00 56.72 78 ASN A CA 1
ATOM 617 C C . ASN A 1 78 ? 12.887 -0.916 -11.720 1.00 56.72 78 ASN A C 1
ATOM 619 O O . ASN A 1 78 ? 13.793 -0.192 -11.305 1.00 56.72 78 ASN A O 1
ATOM 623 N N . ARG A 1 79 ? 11.701 -0.404 -12.086 1.00 56.28 79 ARG A N 1
ATOM 624 C CA . ARG A 1 79 ? 11.424 1.045 -12.149 1.00 56.28 79 ARG A CA 1
ATOM 625 C C . ARG A 1 79 ? 10.582 1.594 -11.012 1.00 56.28 79 ARG A C 1
ATOM 627 O O . ARG A 1 79 ? 10.391 2.807 -10.954 1.00 56.28 79 ARG A O 1
ATOM 634 N N . MET A 1 80 ? 10.099 0.760 -10.095 1.00 65.62 80 MET A N 1
ATOM 635 C CA . MET A 1 80 ? 9.418 1.276 -8.912 1.00 65.62 80 MET A CA 1
ATOM 636 C C . MET A 1 80 ? 10.454 1.828 -7.942 1.00 65.62 80 MET A C 1
ATOM 638 O O . MET A 1 80 ? 10.971 1.122 -7.087 1.00 65.62 80 MET A O 1
ATOM 642 N N . ALA A 1 81 ? 10.780 3.103 -8.119 1.00 66.38 81 ALA A N 1
ATOM 643 C CA . ALA A 1 81 ? 11.584 3.871 -7.194 1.00 66.38 81 ALA A CA 1
ATOM 644 C C . ALA A 1 81 ? 10.662 4.779 -6.376 1.00 66.38 81 ALA A C 1
ATOM 646 O O . ALA A 1 81 ? 10.020 5.678 -6.922 1.00 66.38 81 ALA A O 1
ATOM 647 N N . ARG A 1 82 ? 10.602 4.570 -5.060 1.00 74.19 82 ARG A N 1
ATOM 648 C CA . ARG A 1 82 ? 9.999 5.539 -4.146 1.00 74.19 82 ARG A CA 1
ATOM 649 C C . ARG A 1 82 ? 11.037 6.621 -3.888 1.00 74.19 82 ARG A C 1
ATOM 651 O O . ARG A 1 82 ? 12.133 6.334 -3.406 1.00 74.19 82 ARG A O 1
ATOM 658 N N . VAL A 1 83 ? 10.696 7.866 -4.202 1.00 71.62 83 VAL A N 1
ATOM 659 C CA . VAL A 1 83 ? 11.511 9.005 -3.779 1.00 71.62 83 VAL A CA 1
ATOM 660 C C . VAL A 1 83 ? 11.326 9.160 -2.274 1.00 71.62 83 VAL A C 1
ATOM 662 O O . VAL A 1 83 ? 10.229 9.442 -1.793 1.00 71.62 83 VAL A O 1
ATOM 665 N N . THR A 1 84 ? 12.392 8.923 -1.525 1.00 69.81 84 THR A N 1
ATOM 666 C CA . THR A 1 84 ? 12.479 9.194 -0.093 1.00 69.81 84 THR A CA 1
ATOM 667 C C . THR A 1 84 ? 13.367 10.424 0.128 1.00 69.81 84 THR A C 1
ATOM 669 O O . THR A 1 84 ? 14.087 10.837 -0.787 1.00 69.81 84 THR A O 1
ATOM 672 N N . PRO A 1 85 ? 13.341 11.039 1.325 1.00 69.75 85 PRO A N 1
ATOM 673 C CA . PRO A 1 85 ? 14.254 12.136 1.653 1.00 69.75 85 PRO A CA 1
ATOM 674 C C . PRO A 1 85 ? 15.738 11.788 1.446 1.00 69.75 85 PRO A C 1
ATOM 676 O O . PRO A 1 85 ? 16.533 12.673 1.143 1.00 69.75 85 PRO A O 1
ATOM 679 N N . ASP A 1 86 ? 16.088 10.504 1.556 1.00 69.31 86 ASP A N 1
ATOM 680 C CA . ASP A 1 86 ? 17.458 9.992 1.462 1.00 69.31 86 ASP A CA 1
ATOM 681 C C . ASP A 1 86 ? 17.849 9.555 0.036 1.00 69.31 86 ASP A C 1
ATOM 683 O O . ASP A 1 86 ? 18.984 9.142 -0.203 1.00 69.31 86 ASP A O 1
ATOM 687 N N . GLY A 1 87 ? 16.925 9.645 -0.929 1.00 72.06 87 GLY A N 1
ATOM 688 C CA . GLY A 1 87 ? 17.146 9.289 -2.329 1.00 72.06 87 GLY A CA 1
ATOM 689 C C . GLY A 1 87 ? 16.049 8.400 -2.914 1.00 72.06 87 GLY A C 1
ATOM 690 O O . GLY A 1 87 ? 14.985 8.202 -2.339 1.00 72.06 87 GLY A O 1
ATOM 691 N N . ALA A 1 88 ? 16.292 7.864 -4.105 1.00 72.56 88 ALA A N 1
ATOM 692 C CA . ALA A 1 88 ? 15.397 6.890 -4.721 1.00 72.56 88 ALA A CA 1
ATOM 693 C C . ALA A 1 88 ? 15.683 5.489 -4.155 1.00 72.56 88 ALA A C 1
ATOM 695 O O . ALA A 1 88 ? 16.794 4.985 -4.309 1.00 72.56 88 ALA A O 1
ATOM 696 N N . ALA A 1 89 ? 14.688 4.861 -3.527 1.00 75.25 89 ALA A N 1
ATOM 697 C CA . ALA A 1 89 ? 14.762 3.474 -3.064 1.00 75.25 89 ALA A CA 1
ATOM 698 C C . ALA A 1 89 ? 13.881 2.581 -3.939 1.00 75.25 89 ALA A C 1
ATOM 700 O O . ALA A 1 89 ? 12.764 2.973 -4.280 1.00 75.25 89 ALA A O 1
ATOM 701 N N . ALA A 1 90 ? 14.363 1.391 -4.297 1.00 77.44 90 ALA A N 1
ATOM 702 C CA . ALA A 1 90 ? 13.545 0.440 -5.040 1.00 77.44 90 ALA A CA 1
ATOM 703 C C . ALA A 1 90 ? 12.435 -0.102 -4.130 1.00 77.44 90 ALA A C 1
ATOM 705 O O . ALA A 1 90 ? 12.666 -0.363 -2.951 1.00 77.44 90 ALA A O 1
ATOM 706 N N . LEU A 1 91 ? 11.224 -0.225 -4.657 1.00 79.88 91 LEU A N 1
ATOM 707 C CA . LEU A 1 91 ? 10.071 -0.727 -3.929 1.00 79.88 91 LEU A CA 1
ATOM 708 C C . LEU A 1 91 ? 9.886 -2.210 -4.261 1.00 79.88 91 LEU A C 1
ATOM 710 O O . LEU A 1 91 ? 9.585 -2.560 -5.400 1.00 79.88 91 LEU A O 1
ATOM 714 N N . ASP A 1 92 ? 10.072 -3.064 -3.257 1.00 79.00 92 ASP A N 1
ATOM 715 C CA . ASP A 1 92 ? 10.020 -4.526 -3.389 1.00 79.00 92 ASP A CA 1
ATOM 716 C C . ASP A 1 92 ? 8.603 -5.074 -3.174 1.00 79.00 92 ASP A C 1
ATOM 718 O O . ASP A 1 92 ? 8.270 -6.161 -3.648 1.00 79.00 92 ASP A O 1
ATOM 722 N N . GLY A 1 93 ? 7.741 -4.329 -2.478 1.00 80.75 93 GLY A N 1
ATOM 723 C CA . GLY A 1 93 ? 6.372 -4.764 -2.236 1.00 80.75 93 GLY A CA 1
ATOM 724 C C . GLY A 1 93 ? 5.479 -3.686 -1.643 1.00 80.75 93 GLY A C 1
ATOM 725 O O . GLY A 1 93 ? 5.931 -2.821 -0.897 1.00 80.75 93 GLY A O 1
ATOM 726 N N . VAL A 1 94 ? 4.188 -3.768 -1.963 1.00 85.31 94 VAL A N 1
ATOM 727 C CA . VAL A 1 94 ? 3.117 -3.009 -1.307 1.00 85.31 94 VAL A CA 1
ATOM 728 C C . VAL A 1 94 ? 2.199 -3.994 -0.607 1.00 85.31 94 VAL A C 1
ATOM 730 O O . VAL A 1 94 ? 1.912 -5.078 -1.113 1.00 85.31 94 VAL A O 1
ATOM 733 N N . MET A 1 95 ? 1.758 -3.622 0.582 1.00 87.44 95 MET A N 1
ATOM 734 C CA . MET A 1 95 ? 1.021 -4.476 1.495 1.00 87.44 95 MET A CA 1
ATOM 735 C C . MET A 1 95 ? -0.136 -3.689 2.101 1.00 87.44 95 MET A C 1
ATOM 737 O O . MET A 1 95 ? -0.010 -2.503 2.405 1.00 87.44 95 MET A O 1
ATOM 741 N N . LEU A 1 96 ? -1.259 -4.367 2.318 1.00 88.88 96 LEU A N 1
ATOM 742 C CA . LEU A 1 96 ? -2.426 -3.797 2.975 1.00 88.88 96 LEU A CA 1
ATOM 743 C C . LEU A 1 96 ? -2.868 -4.721 4.106 1.00 88.88 96 LEU A C 1
ATOM 745 O O . LEU A 1 96 ? -3.198 -5.882 3.869 1.00 88.88 96 LEU A O 1
ATOM 749 N N . PHE A 1 97 ? -2.879 -4.201 5.329 1.00 89.50 97 PHE A N 1
ATOM 750 C CA . PHE A 1 97 ? -3.235 -4.956 6.530 1.00 89.50 97 PHE A CA 1
ATOM 751 C C . PHE A 1 97 ? -4.312 -4.230 7.321 1.00 89.50 97 PHE A C 1
ATOM 753 O O . PHE A 1 97 ? -4.394 -3.005 7.286 1.00 89.50 97 PHE A O 1
ATOM 760 N N . LYS A 1 98 ? -5.152 -4.979 8.041 1.00 90.06 98 LYS A N 1
ATOM 761 C CA . LYS A 1 98 ? -6.119 -4.372 8.961 1.00 90.06 98 LYS A CA 1
ATOM 762 C C . LYS A 1 98 ? -5.387 -3.625 10.067 1.00 90.06 98 LYS A C 1
ATOM 764 O O . LYS A 1 98 ? -4.269 -3.986 10.439 1.00 90.06 98 LYS A O 1
ATOM 769 N N . ASP A 1 99 ? -6.034 -2.604 10.609 1.00 91.06 99 ASP A N 1
ATOM 770 C CA . ASP A 1 99 ? -5.473 -1.908 11.755 1.00 91.06 99 ASP A CA 1
ATOM 771 C C . ASP A 1 99 ? -5.245 -2.852 12.943 1.00 91.06 99 ASP A C 1
ATOM 773 O O . ASP A 1 99 ? -6.042 -3.755 13.206 1.00 91.06 99 ASP A O 1
ATOM 777 N N . GLY A 1 100 ? -4.100 -2.683 13.605 1.00 86.19 100 GLY A N 1
ATOM 778 C CA . GLY A 1 100 ? -3.627 -3.580 14.660 1.00 86.19 100 GLY A CA 1
ATOM 779 C C . GLY A 1 100 ? -2.965 -4.885 14.198 1.00 86.19 100 GLY A C 1
ATOM 780 O O . GLY A 1 100 ? -2.437 -5.585 15.054 1.00 86.19 100 GLY A O 1
ATOM 781 N N . VAL A 1 101 ? -2.940 -5.203 12.895 1.00 86.25 101 VAL A N 1
ATOM 782 C CA . VAL A 1 101 ? -2.214 -6.369 12.355 1.00 86.25 101 VAL A CA 1
ATOM 783 C C . VAL A 1 101 ? -0.937 -5.905 11.667 1.00 86.25 101 VAL A C 1
ATOM 785 O O . VAL A 1 101 ? -0.985 -5.111 10.721 1.00 86.25 101 VAL A O 1
ATOM 788 N N . ARG A 1 102 ? 0.216 -6.400 12.121 1.00 84.25 102 ARG A N 1
ATOM 789 C CA . ARG A 1 102 ? 1.499 -6.115 11.471 1.00 84.25 102 ARG A CA 1
ATOM 790 C C . ARG A 1 102 ? 1.735 -7.062 10.293 1.00 84.25 102 ARG A C 1
ATOM 792 O O . ARG A 1 102 ? 1.317 -8.218 10.358 1.00 84.25 102 ARG A O 1
ATOM 799 N N . PRO A 1 103 ? 2.436 -6.624 9.233 1.00 82.94 103 PRO A N 1
ATOM 800 C CA . PRO A 1 103 ? 2.813 -7.470 8.099 1.00 82.94 103 PRO A CA 1
ATOM 801 C C . PRO A 1 103 ? 3.939 -8.459 8.451 1.00 82.94 103 PRO A C 1
ATOM 803 O O . PRO A 1 103 ? 4.836 -8.702 7.661 1.00 82.94 103 PRO A O 1
ATOM 806 N N . GLU A 1 104 ? 3.938 -9.020 9.655 1.00 81.38 104 GLU A N 1
ATOM 807 C CA . GL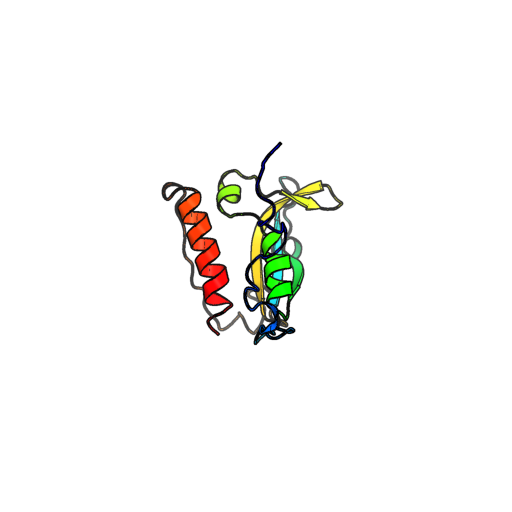U A 1 104 ? 5.005 -9.871 10.173 1.00 81.38 104 GLU A CA 1
ATOM 808 C C . GLU A 1 104 ? 4.427 -11.237 10.534 1.00 81.38 104 GLU A C 1
ATOM 810 O O . GLU A 1 104 ? 3.327 -11.335 11.081 1.00 81.38 104 GLU A O 1
ATOM 815 N N . TRP A 1 105 ? 5.174 -12.306 10.264 1.00 75.00 105 TRP A N 1
ATOM 816 C CA . TRP A 1 105 ? 4.760 -13.667 10.625 1.00 75.00 105 TRP A CA 1
ATOM 817 C C . TRP A 1 105 ? 4.668 -13.874 12.149 1.00 75.00 105 TRP A C 1
ATOM 819 O O . TRP A 1 105 ? 3.972 -14.776 12.606 1.00 75.00 105 TRP A O 1
ATOM 829 N N . GLU A 1 106 ? 5.352 -13.026 12.922 1.00 78.75 106 GLU A N 1
ATOM 830 C CA . GLU A 1 106 ? 5.355 -13.013 14.389 1.00 78.75 106 GLU A CA 1
ATOM 831 C C . GLU A 1 106 ? 4.069 -12.423 14.982 1.00 78.75 106 GLU A C 1
ATOM 833 O O . GLU A 1 106 ? 3.797 -12.609 16.171 1.00 78.75 106 GLU A O 1
ATOM 838 N N . ASP A 1 107 ? 3.275 -11.707 14.177 1.00 77.62 107 ASP A N 1
ATOM 839 C CA . ASP A 1 107 ? 1.996 -11.178 14.630 1.00 77.62 107 ASP A CA 1
ATOM 840 C C . ASP A 1 107 ? 1.051 -12.348 14.970 1.00 77.62 107 ASP A C 1
ATOM 842 O O . ASP A 1 107 ? 0.842 -13.233 14.130 1.00 77.62 107 ASP A O 1
ATOM 846 N N . PRO A 1 108 ? 0.447 -12.378 16.175 1.00 79.19 108 PRO A N 1
ATOM 847 C CA . PRO A 1 108 ? -0.458 -13.451 16.574 1.00 79.19 108 PRO A CA 1
ATOM 848 C C . PRO A 1 108 ? -1.617 -13.682 15.596 1.00 79.19 108 PRO A C 1
ATOM 850 O O . PRO A 1 108 ? -2.081 -14.816 15.466 1.00 79.19 108 PRO A O 1
ATOM 853 N N . ALA A 1 109 ? -2.077 -12.638 14.895 1.00 78.88 109 ALA A N 1
ATOM 854 C CA . ALA A 1 109 ? -3.134 -12.749 13.894 1.00 78.88 109 ALA A CA 1
ATOM 855 C C . ALA A 1 109 ? -2.673 -13.479 12.619 1.00 78.88 109 ALA A C 1
ATOM 857 O O . ALA A 1 109 ? -3.497 -14.082 11.931 1.00 78.88 109 ALA A O 1
ATOM 858 N N . ASN A 1 110 ? -1.370 -13.468 12.327 1.00 82.19 110 ASN A N 1
ATOM 859 C CA . ASN A 1 110 ? -0.781 -14.140 11.170 1.00 82.19 110 ASN A CA 1
ATOM 860 C C . ASN A 1 110 ? -0.248 -15.540 11.515 1.00 82.19 110 ASN A C 1
ATOM 862 O O . ASN A 1 110 ? -0.265 -16.424 10.659 1.00 82.19 110 ASN A O 1
ATOM 866 N N . ALA A 1 111 ? 0.180 -15.768 12.762 1.00 78.00 111 ALA A N 1
ATOM 867 C CA . ALA A 1 111 ? 0.872 -16.988 13.189 1.00 78.00 111 ALA A CA 1
ATOM 868 C C . ALA A 1 111 ? 0.063 -18.288 13.002 1.00 78.00 111 ALA A C 1
ATOM 870 O O . ALA A 1 111 ? 0.635 -19.337 12.712 1.00 78.00 111 ALA A O 1
ATOM 871 N N . ALA A 1 112 ? -1.263 -18.232 13.157 1.00 77.81 112 ALA A N 1
ATOM 872 C CA . ALA A 1 112 ? -2.163 -19.378 12.969 1.00 77.81 112 ALA A CA 1
ATOM 873 C C . ALA A 1 112 ? -2.887 -19.372 11.607 1.00 77.81 112 ALA A C 1
ATOM 875 O O . ALA A 1 112 ? -3.806 -20.162 11.387 1.00 77.81 112 ALA A O 1
ATOM 876 N N . GLY A 1 113 ? -2.521 -18.445 10.719 1.00 80.19 113 GLY A N 1
ATOM 877 C CA . GLY A 1 113 ? -3.161 -18.261 9.425 1.00 80.19 113 GLY A CA 1
ATOM 878 C C . GLY A 1 113 ? -2.600 -19.165 8.325 1.00 80.19 113 GLY A C 1
ATOM 879 O O . GLY A 1 113 ? -1.945 -20.177 8.558 1.00 80.19 113 GLY A O 1
ATOM 880 N N . GLY A 1 114 ? -2.856 -18.763 7.085 1.00 76.50 114 GLY A N 1
ATOM 881 C CA . GLY A 1 114 ? -2.258 -19.334 5.884 1.00 76.50 114 GLY A CA 1
ATOM 882 C C . GLY A 1 114 ? -2.148 -18.256 4.812 1.00 76.50 114 GLY A C 1
ATOM 883 O O . GLY A 1 114 ? -2.821 -17.228 4.896 1.00 76.50 114 GLY A O 1
ATOM 884 N N . HIS A 1 115 ? -1.309 -18.475 3.802 1.00 80.00 115 HIS A N 1
ATOM 885 C CA . HIS A 1 115 ? -1.179 -17.546 2.683 1.00 80.00 115 HIS A CA 1
ATOM 886 C C . HIS A 1 115 ? -1.697 -18.189 1.395 1.00 80.00 115 HIS A C 1
ATOM 888 O O . HIS A 1 115 ? -1.469 -19.367 1.124 1.00 80.00 115 HIS A O 1
ATOM 894 N N . PHE A 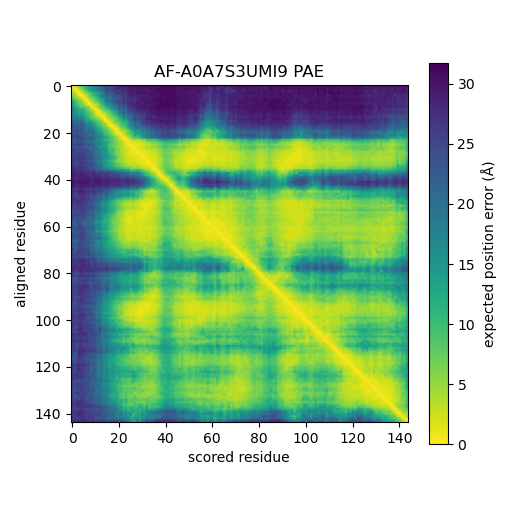1 116 ? -2.406 -17.398 0.595 1.00 80.44 116 PHE A N 1
ATOM 895 C CA . PHE A 1 116 ? -2.751 -17.754 -0.774 1.00 80.44 116 PHE A CA 1
ATOM 896 C C . PHE A 1 116 ? -1.908 -16.894 -1.705 1.00 80.44 116 PHE A C 1
ATOM 898 O O . PHE A 1 116 ? -1.940 -15.668 -1.605 1.00 80.44 116 PHE A O 1
ATOM 905 N N . GLN A 1 117 ? -1.149 -17.531 -2.591 1.00 81.88 117 GLN A N 1
ATOM 906 C CA . GLN A 1 117 ? -0.220 -16.850 -3.482 1.00 81.88 117 GLN A CA 1
ATOM 907 C C . GLN A 1 117 ? -0.564 -17.144 -4.938 1.00 81.88 117 GLN A C 1
ATOM 909 O O . GLN A 1 117 ? -0.765 -18.294 -5.322 1.00 81.88 117 GLN A O 1
ATOM 914 N N . VAL A 1 118 ? -0.577 -16.087 -5.747 1.00 81.50 118 VAL A N 1
ATOM 915 C CA . VAL A 1 118 ? -0.647 -16.169 -7.206 1.00 81.50 118 VAL A CA 1
ATOM 916 C C . VAL A 1 118 ? 0.661 -15.630 -7.761 1.00 81.50 118 VAL A C 1
ATOM 918 O O . VAL A 1 118 ? 1.084 -14.538 -7.391 1.00 81.50 118 VAL A O 1
ATOM 921 N N . GLN A 1 119 ? 1.303 -16.396 -8.640 1.00 83.75 119 GLN A N 1
ATOM 922 C CA . GLN A 1 119 ? 2.505 -15.964 -9.343 1.00 83.75 119 GLN A CA 1
ATOM 923 C C . GLN A 1 119 ? 2.159 -15.678 -10.802 1.00 83.75 119 GLN A C 1
ATOM 925 O O . GLN A 1 119 ? 1.727 -16.569 -11.532 1.00 83.75 119 GLN A O 1
ATOM 930 N N . LEU A 1 120 ? 2.343 -14.426 -11.215 1.00 82.56 120 LEU A N 1
ATOM 931 C CA . LEU A 1 120 ? 2.150 -14.000 -12.596 1.00 82.56 120 LEU A CA 1
ATOM 932 C C . LEU A 1 120 ? 3.477 -14.107 -13.349 1.00 82.56 120 LEU A C 1
ATOM 934 O O . LEU A 1 120 ? 4.521 -13.691 -12.847 1.00 82.56 120 LEU A O 1
ATOM 938 N N . LEU A 1 121 ? 3.437 -14.680 -14.551 1.00 82.50 121 LEU A N 1
ATOM 939 C CA . LEU A 1 121 ? 4.612 -14.789 -15.411 1.00 82.50 121 LEU A CA 1
ATOM 940 C C . LEU A 1 121 ? 4.751 -13.524 -16.272 1.00 82.50 121 LEU A C 1
ATOM 942 O O . LEU A 1 121 ? 3.739 -13.059 -16.801 1.00 82.50 121 LEU A O 1
ATOM 946 N N . PRO A 1 122 ? 5.978 -13.015 -16.512 1.00 77.12 122 PRO A N 1
ATOM 947 C CA . PRO A 1 122 ? 6.198 -11.845 -17.372 1.00 77.12 122 PRO A CA 1
ATOM 948 C C . PRO A 1 122 ? 5.604 -11.995 -18.782 1.00 77.12 122 PRO A C 1
ATOM 950 O O . PRO A 1 122 ? 5.227 -11.016 -19.419 1.00 77.12 122 PRO A O 1
ATOM 953 N N . SER A 1 123 ? 5.480 -13.235 -19.267 1.00 83.00 123 SER A N 1
ATOM 954 C CA . SER A 1 123 ? 4.907 -13.563 -20.575 1.00 83.00 123 SER A CA 1
ATOM 955 C C . SER A 1 123 ? 3.412 -13.259 -20.713 1.00 83.00 123 SER A C 1
ATOM 957 O O . SER A 1 123 ? 2.910 -13.295 -21.831 1.00 83.00 123 SER A O 1
ATOM 959 N N . LEU A 1 124 ? 2.693 -12.983 -19.617 1.00 83.75 124 LEU A N 1
ATOM 960 C CA . LEU A 1 124 ? 1.282 -12.571 -19.661 1.00 83.75 124 LEU A CA 1
ATOM 961 C C . LEU A 1 124 ? 1.100 -11.163 -20.247 1.00 83.75 124 LEU A C 1
ATOM 963 O O . LEU A 1 124 ? 0.013 -10.836 -20.709 1.00 83.75 124 LEU A O 1
ATOM 967 N N . GLY A 1 125 ? 2.164 -10.356 -20.271 1.00 83.38 125 GLY A N 1
ATOM 968 C CA . GLY A 1 125 ? 2.124 -8.974 -20.734 1.00 83.38 125 GLY A CA 1
ATOM 969 C C . GLY A 1 125 ? 1.679 -7.997 -19.644 1.00 83.38 125 GLY A C 1
ATOM 970 O O . GLY A 1 125 ? 0.870 -8.320 -18.776 1.00 83.38 125 GLY A O 1
ATOM 971 N N . ALA A 1 126 ? 2.220 -6.779 -19.705 1.00 80.38 126 ALA A N 1
ATOM 972 C CA . ALA A 1 126 ? 2.022 -5.729 -18.704 1.00 80.38 126 ALA A CA 1
ATOM 973 C C . ALA A 1 126 ? 0.540 -5.446 -18.397 1.00 80.38 126 ALA A C 1
ATOM 975 O O . ALA A 1 126 ? 0.146 -5.459 -17.236 1.00 80.38 126 ALA A O 1
ATOM 976 N N . ALA A 1 127 ? -0.288 -5.280 -19.433 1.00 82.50 127 ALA A N 1
ATOM 977 C CA . ALA A 1 127 ? -1.700 -4.931 -19.271 1.00 82.50 127 ALA A CA 1
ATOM 978 C C . ALA A 1 127 ? -2.487 -5.987 -18.474 1.00 82.50 127 ALA A C 1
ATOM 980 O O . ALA A 1 127 ? -3.228 -5.646 -17.560 1.00 82.50 127 ALA A O 1
ATOM 981 N N . THR A 1 128 ? -2.283 -7.276 -18.764 1.00 84.31 128 THR A N 1
ATOM 982 C CA . THR A 1 128 ? -2.960 -8.370 -18.049 1.00 84.31 128 THR A CA 1
ATOM 983 C C . THR A 1 128 ? -2.531 -8.448 -16.586 1.00 84.31 128 THR A C 1
ATOM 985 O O . THR A 1 128 ? -3.336 -8.775 -15.715 1.00 84.31 128 THR A O 1
ATOM 988 N N . ILE A 1 129 ? -1.267 -8.140 -16.299 1.00 83.94 129 ILE A N 1
ATOM 989 C CA . ILE A 1 129 ? -0.743 -8.114 -14.932 1.00 83.94 129 ILE A CA 1
ATOM 990 C C . ILE A 1 129 ? -1.374 -6.958 -14.147 1.00 83.94 129 ILE A C 1
ATOM 992 O O . ILE A 1 129 ? -1.829 -7.168 -13.020 1.00 83.94 129 ILE A O 1
ATOM 996 N N . ASP A 1 130 ? -1.442 -5.769 -14.743 1.00 82.06 130 ASP A N 1
ATOM 997 C CA . ASP A 1 130 ? -2.024 -4.588 -14.102 1.00 82.06 130 ASP A CA 1
ATOM 998 C C . ASP A 1 130 ? -3.527 -4.759 -13.854 1.00 82.06 130 ASP A C 1
ATOM 1000 O O . ASP A 1 130 ? -4.006 -4.462 -12.759 1.00 82.06 130 ASP A O 1
ATOM 1004 N N . GLU A 1 131 ? -4.264 -5.320 -14.818 1.00 84.50 131 GLU A N 1
ATOM 1005 C CA . GLU A 1 131 ? -5.681 -5.658 -14.645 1.00 84.50 131 GLU A CA 1
ATOM 1006 C C . GLU A 1 131 ? -5.894 -6.667 -13.515 1.00 84.50 131 GLU A C 1
ATOM 1008 O O . GLU A 1 131 ? -6.780 -6.483 -12.677 1.00 84.50 131 GLU A O 1
ATOM 1013 N N . PHE A 1 132 ? -5.069 -7.718 -13.450 1.00 83.69 132 PHE A N 1
ATOM 1014 C CA . PHE A 1 132 ? -5.169 -8.716 -12.388 1.00 83.69 132 PHE A CA 1
ATOM 1015 C C . PHE A 1 132 ? -4.934 -8.092 -11.009 1.00 83.69 132 PHE A C 1
ATOM 1017 O O . PHE A 1 132 ? -5.669 -8.372 -10.061 1.00 83.69 132 PHE A O 1
ATOM 1024 N N . PHE A 1 133 ? -3.931 -7.223 -10.889 1.00 78.75 133 PHE A N 1
ATOM 1025 C CA . PHE A 1 133 ? -3.630 -6.532 -9.640 1.00 78.75 133 PHE A CA 1
ATOM 1026 C C . PHE A 1 133 ? -4.726 -5.554 -9.227 1.00 78.75 133 PHE A C 1
ATOM 1028 O O . PHE A 1 133 ? -5.124 -5.542 -8.058 1.00 78.75 133 PHE A O 1
ATOM 1035 N N . PHE A 1 134 ? -5.246 -4.774 -10.177 1.00 80.25 134 PHE A N 1
ATOM 1036 C CA . PHE A 1 134 ? -6.374 -3.882 -9.943 1.00 80.25 134 PHE A CA 1
ATOM 1037 C C . PHE A 1 134 ? -7.592 -4.670 -9.460 1.00 80.25 134 PHE A C 1
ATOM 1039 O O . PHE A 1 134 ? -8.153 -4.357 -8.409 1.00 80.25 134 PHE A O 1
ATOM 1046 N N . PHE A 1 135 ? -7.955 -5.742 -10.170 1.00 80.44 135 PHE A N 1
ATOM 1047 C CA . PHE A 1 135 ? -9.087 -6.592 -9.816 1.00 80.44 135 PHE A CA 1
ATOM 1048 C C . PHE A 1 135 ? -8.913 -7.228 -8.437 1.00 80.44 135 PHE A C 1
ATOM 1050 O O . PHE A 1 135 ? -9.847 -7.225 -7.639 1.00 80.44 135 PHE A O 1
ATOM 1057 N N . PHE A 1 136 ? -7.731 -7.756 -8.116 1.00 75.06 136 PHE A N 1
ATOM 1058 C CA . PHE A 1 136 ? -7.512 -8.424 -6.835 1.00 75.06 136 PHE A CA 1
ATOM 1059 C C . PHE A 1 136 ? -7.539 -7.440 -5.661 1.00 75.06 136 PHE A C 1
ATOM 1061 O O . PHE A 1 136 ? -8.187 -7.714 -4.649 1.00 75.06 136 PHE A O 1
ATOM 1068 N N . SER A 1 137 ? -6.897 -6.279 -5.818 1.00 71.00 137 SER A N 1
ATOM 1069 C CA . SER A 1 137 ? -6.862 -5.229 -4.795 1.00 71.00 137 SER A CA 1
ATOM 1070 C C . SER A 1 137 ? -8.267 -4.686 -4.525 1.00 71.00 137 SER A C 1
ATOM 1072 O O . SER A 1 137 ? -8.696 -4.597 -3.379 1.00 71.00 137 SER A O 1
ATOM 1074 N N . THR A 1 138 ? -9.039 -4.418 -5.576 1.00 69.19 138 THR A N 1
ATOM 1075 C CA . THR A 1 138 ? -10.392 -3.850 -5.464 1.00 69.19 138 THR A CA 1
ATOM 1076 C C . THR A 1 138 ? -11.479 -4.888 -5.181 1.00 69.19 138 THR A C 1
ATOM 1078 O O . THR A 1 138 ? -12.515 -4.550 -4.634 1.00 69.19 138 THR A O 1
ATOM 1081 N N . SER A 1 139 ? -11.284 -6.173 -5.469 1.00 67.25 139 SER A N 1
ATOM 1082 C CA . SER A 1 139 ? -12.310 -7.181 -5.153 1.00 67.25 139 SER A CA 1
ATOM 1083 C C . SER A 1 139 ? -12.185 -7.697 -3.722 1.00 67.25 139 SER A C 1
ATOM 1085 O O . SER A 1 139 ? -13.187 -7.979 -3.074 1.00 67.25 139 SER A O 1
ATOM 1087 N N . LYS A 1 140 ? -10.964 -7.829 -3.187 1.00 56.69 140 LYS A N 1
ATOM 1088 C CA . LYS A 1 140 ? -10.735 -8.409 -1.849 1.00 56.69 140 LYS A CA 1
ATOM 1089 C C . LYS A 1 140 ? -11.002 -7.430 -0.708 1.00 56.69 140 LYS A C 1
ATOM 1091 O O . LYS A 1 140 ? -11.386 -7.868 0.370 1.00 56.69 140 LYS A O 1
ATOM 1096 N N . ILE A 1 141 ? -10.811 -6.134 -0.943 1.00 56.22 141 ILE A N 1
ATOM 1097 C CA . ILE A 1 141 ? -11.055 -5.078 0.054 1.00 56.22 141 ILE A CA 1
ATOM 1098 C C . ILE A 1 141 ? -12.553 -4.773 0.182 1.00 56.22 141 ILE A C 1
ATOM 1100 O O . ILE A 1 141 ? -13.010 -4.382 1.252 1.00 56.22 141 ILE A O 1
ATOM 1104 N N . TRP A 1 142 ? -13.319 -5.014 -0.884 1.00 46.22 142 TRP A N 1
ATOM 1105 C CA . TRP A 1 142 ? -14.725 -4.627 -0.992 1.00 46.22 142 TRP A CA 1
ATOM 1106 C C . TRP A 1 142 ? -15.710 -5.794 -0.810 1.00 46.22 142 TRP A C 1
ATOM 1108 O O . TRP A 1 142 ? -16.887 -5.564 -0.550 1.00 46.22 142 TRP A O 1
ATOM 1118 N N . CYS A 1 143 ? -15.242 -7.047 -0.885 1.00 36.91 143 CYS A N 1
ATOM 1119 C CA . CYS A 1 143 ? -16.055 -8.252 -0.653 1.00 36.91 143 CYS A CA 1
ATOM 1120 C C . CYS A 1 143 ? -16.066 -8.761 0.807 1.00 36.91 143 CYS A 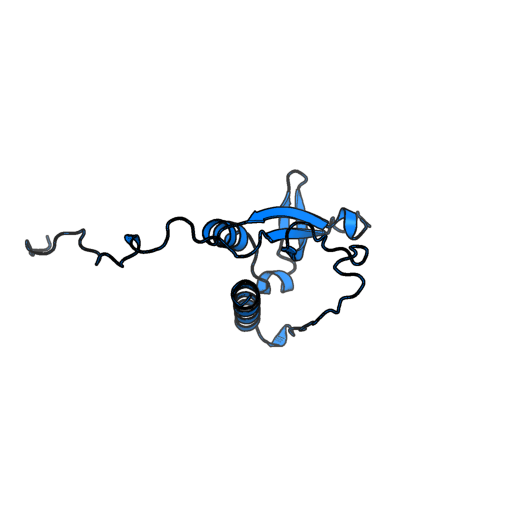C 1
ATOM 1122 O O . CYS A 1 143 ? -16.317 -9.951 1.016 1.00 36.91 143 CYS A O 1
ATOM 1124 N N . VAL A 1 144 ? -15.805 -7.927 1.828 1.00 31.98 144 VAL A N 1
ATOM 1125 C CA . VAL A 1 144 ? -15.840 -8.364 3.248 1.00 31.98 144 VAL A CA 1
ATOM 1126 C C . VAL A 1 144 ? -16.640 -7.442 4.151 1.00 31.98 144 VAL A C 1
ATOM 1128 O O . VAL A 1 144 ? -16.388 -6.224 4.145 1.00 31.98 144 VAL A O 1
#

InterPro domains:
  IPR001040 Translation Initiation factor eIF- 4e [PF01652] (25-122)
  IPR001040 Translation Initiation factor eIF- 4e [PTHR11960] (24-125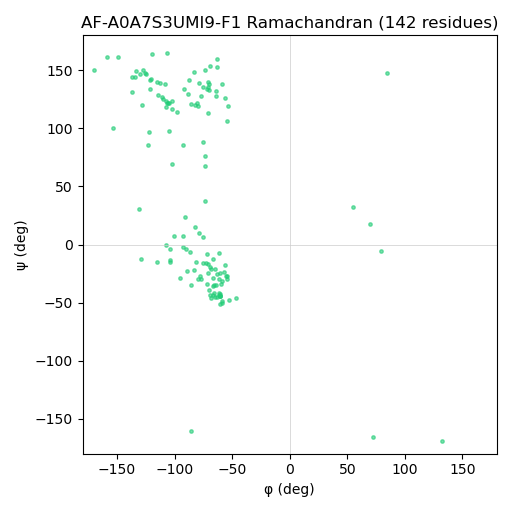)
  IPR023398 Translation Initiation factor eIF- 4e-like [G3DSA:3.30.760.10] (9-142)
  IPR023398 Translation Initiation factor eIF- 4e-like [SSF55418] (19-133)

Organism: Oxyrrhis marina (NCBI:txid2969)